Protein AF-A0A840QGZ0-F1 (afdb_monomer)

Sequence (124 aa):
MAIFLMEFIRNKTLTYKLSIFHHIDLLFPRYIKRSTLKRVDLFVEVADESQNKINELNVKKSELKATLQVNDFSEEIEKVKKVLHRFFPFEEVTNEMLHYLVERIDVKKDGTPIIKYRHSILFN

Structure (mmCIF, N/CA/C/O backbone):
data_AF-A0A840QGZ0-F1
#
_entry.id   AF-A0A840QGZ0-F1
#
loop_
_atom_site.group_PDB
_atom_site.id
_atom_site.type_symbol
_atom_site.label_atom_id
_atom_site.label_alt_id
_atom_site.label_comp_id
_atom_site.label_asym_id
_atom_site.label_entity_id
_atom_site.label_seq_id
_atom_site.pdbx_PDB_ins_code
_atom_site.Cartn_x
_atom_site.Cartn_y
_atom_site.Cartn_z
_atom_site.occupancy
_atom_site.B_iso_or_equiv
_atom_site.auth_seq_id
_atom_site.auth_comp_id
_atom_site.auth_asym_id
_atom_site.auth_atom_id
_atom_site.pdbx_PDB_model_num
ATOM 1 N N . MET A 1 1 ? 79.076 -5.734 -56.155 1.00 53.50 1 MET A N 1
ATOM 2 C CA . MET A 1 1 ? 78.177 -6.756 -56.747 1.00 53.50 1 MET A CA 1
ATOM 3 C C . MET A 1 1 ? 76.971 -7.078 -55.854 1.00 53.50 1 MET A C 1
ATOM 5 O O . MET A 1 1 ? 75.855 -7.029 -56.350 1.00 53.50 1 MET A O 1
ATOM 9 N N . ALA A 1 2 ? 77.147 -7.310 -54.543 1.00 49.75 2 ALA A N 1
ATOM 10 C CA . ALA A 1 2 ? 76.044 -7.615 -53.611 1.00 49.75 2 ALA A CA 1
ATOM 11 C C . ALA A 1 2 ? 74.978 -6.502 -53.454 1.00 49.75 2 ALA A C 1
ATOM 13 O O . ALA A 1 2 ? 73.792 -6.799 -53.351 1.00 49.75 2 ALA A O 1
ATOM 14 N N . ILE A 1 3 ? 75.379 -5.224 -53.500 1.00 57.59 3 ILE A N 1
ATOM 15 C CA . ILE A 1 3 ? 74.461 -4.072 -53.375 1.00 57.59 3 ILE A CA 1
ATOM 16 C C . ILE A 1 3 ? 73.454 -4.029 -54.538 1.00 57.59 3 ILE A C 1
ATOM 18 O O . ILE A 1 3 ? 72.266 -3.824 -54.319 1.00 57.59 3 ILE A O 1
ATOM 22 N N . PHE A 1 4 ? 73.907 -4.325 -55.759 1.00 53.00 4 PHE A N 1
ATOM 23 C CA . PHE A 1 4 ? 73.070 -4.314 -56.964 1.00 53.00 4 PHE A CA 1
ATOM 24 C C . PHE A 1 4 ? 72.020 -5.439 -56.954 1.00 53.00 4 PHE A C 1
ATOM 26 O O . PHE A 1 4 ? 70.875 -5.246 -57.354 1.00 53.00 4 PHE A O 1
ATOM 33 N N . LEU A 1 5 ? 72.393 -6.610 -56.427 1.00 46.56 5 LEU A N 1
ATOM 34 C CA . LEU A 1 5 ? 71.488 -7.746 -56.226 1.00 46.56 5 LEU A CA 1
ATOM 35 C C . LEU A 1 5 ? 70.413 -7.439 -55.175 1.00 46.56 5 LEU A C 1
ATOM 37 O O . LEU A 1 5 ? 69.239 -7.731 -55.398 1.00 46.56 5 LEU A O 1
ATOM 41 N N . MET A 1 6 ? 70.789 -6.793 -54.067 1.00 54.03 6 MET A N 1
ATOM 42 C CA . MET A 1 6 ? 69.838 -6.355 -53.040 1.00 54.03 6 MET A CA 1
ATOM 43 C C . MET A 1 6 ? 68.855 -5.310 -53.576 1.00 54.03 6 MET A C 1
ATOM 45 O O . MET A 1 6 ? 67.657 -5.387 -53.301 1.00 54.03 6 MET A O 1
ATOM 49 N N . GLU A 1 7 ? 69.329 -4.364 -54.386 1.00 60.91 7 GLU A N 1
ATOM 50 C CA . GLU A 1 7 ? 68.474 -3.341 -54.990 1.00 60.91 7 GLU A CA 1
ATOM 51 C C . GLU A 1 7 ? 67.509 -3.926 -56.031 1.00 60.91 7 GLU A C 1
ATOM 53 O O . GLU A 1 7 ? 66.332 -3.559 -56.058 1.00 60.91 7 GLU A O 1
ATOM 58 N N . PHE A 1 8 ? 67.962 -4.909 -56.816 1.00 56.66 8 PHE A N 1
ATOM 59 C CA . PHE A 1 8 ? 67.130 -5.640 -57.772 1.00 56.66 8 PHE A CA 1
ATOM 60 C C . PHE A 1 8 ? 66.029 -6.461 -57.084 1.00 56.66 8 PHE A C 1
ATOM 62 O O . PHE A 1 8 ? 64.868 -6.408 -57.497 1.00 56.66 8 PHE A O 1
ATOM 69 N N . ILE A 1 9 ? 66.353 -7.168 -55.995 1.00 59.72 9 ILE A N 1
ATOM 70 C CA . ILE A 1 9 ? 65.373 -7.928 -55.199 1.00 59.72 9 ILE A CA 1
ATOM 71 C C . ILE A 1 9 ? 64.379 -6.979 -54.516 1.00 59.72 9 ILE A C 1
ATOM 73 O O . ILE A 1 9 ? 63.172 -7.238 -54.513 1.00 59.72 9 ILE A O 1
ATOM 77 N N . ARG A 1 10 ? 64.847 -5.840 -53.990 1.00 62.00 10 ARG A N 1
ATOM 78 C CA . ARG A 1 10 ? 63.984 -4.813 -53.387 1.00 62.00 10 ARG A CA 1
ATOM 79 C C . ARG A 1 10 ? 63.020 -4.213 -54.415 1.00 62.00 10 ARG A C 1
ATOM 81 O O . ARG A 1 10 ? 61.837 -4.063 -54.130 1.00 62.00 10 ARG A O 1
ATOM 88 N N . ASN A 1 11 ? 63.491 -3.928 -55.627 1.00 64.62 11 ASN A N 1
ATOM 89 C CA . ASN A 1 11 ? 62.655 -3.384 -56.697 1.00 64.62 11 ASN A CA 1
ATOM 90 C C . ASN A 1 11 ? 61.639 -4.422 -57.219 1.00 64.62 11 ASN A C 1
ATOM 92 O O . ASN A 1 11 ? 60.458 -4.121 -57.396 1.00 64.62 11 ASN A O 1
ATOM 96 N N . LYS A 1 12 ? 62.051 -5.688 -57.364 1.00 63.28 12 LYS A N 1
ATOM 97 C CA . LYS A 1 12 ? 61.143 -6.807 -57.675 1.00 63.28 12 LYS A CA 1
ATOM 98 C C . LYS A 1 12 ? 60.069 -6.982 -56.596 1.00 63.28 12 LYS A C 1
ATOM 100 O O . LYS A 1 12 ? 58.894 -7.092 -56.912 1.00 63.28 12 LYS A O 1
ATOM 105 N N . THR A 1 13 ? 60.429 -6.959 -55.316 1.00 60.41 13 THR A N 1
ATOM 106 C CA . THR A 1 13 ? 59.446 -7.103 -54.225 1.00 60.41 13 THR A CA 1
ATOM 107 C C . THR A 1 13 ? 58.495 -5.908 -54.118 1.00 60.41 13 THR A C 1
ATOM 109 O O . THR A 1 13 ? 57.309 -6.111 -53.864 1.00 60.41 13 THR A O 1
ATOM 112 N N . LEU A 1 14 ? 58.961 -4.681 -54.374 1.00 63.22 14 LEU A N 1
ATOM 113 C CA . LEU A 1 14 ? 58.110 -3.489 -54.492 1.00 63.22 14 LEU A CA 1
ATOM 114 C C . LEU A 1 14 ? 57.136 -3.585 -55.669 1.00 63.22 14 LEU A C 1
ATOM 116 O O . LEU A 1 14 ? 55.953 -3.304 -55.499 1.00 63.22 14 LEU A O 1
ATOM 120 N N . THR A 1 15 ? 57.606 -4.026 -56.835 1.00 63.62 15 THR A N 1
ATOM 121 C CA . THR A 1 15 ? 56.757 -4.197 -58.025 1.00 63.62 15 THR A CA 1
ATOM 122 C C . THR A 1 15 ? 55.728 -5.310 -57.843 1.00 63.62 15 THR A C 1
ATOM 124 O O . THR A 1 15 ? 54.562 -5.101 -58.170 1.00 63.62 15 THR A O 1
ATOM 127 N N . TYR A 1 16 ? 56.093 -6.441 -57.229 1.00 56.56 16 TYR A N 1
ATOM 128 C CA . TYR A 1 16 ? 55.122 -7.476 -56.857 1.00 56.56 16 TYR A CA 1
ATOM 129 C C . TYR A 1 16 ? 54.113 -6.972 -55.820 1.00 56.56 16 TYR A C 1
ATOM 131 O O . TYR A 1 16 ? 52.920 -7.206 -55.984 1.00 56.56 16 TYR A O 1
ATOM 139 N N . LYS A 1 17 ? 54.547 -6.226 -54.793 1.00 59.47 17 LYS A N 1
ATOM 140 C CA . LYS A 1 17 ? 53.630 -5.622 -53.811 1.00 59.47 17 LYS A CA 1
ATOM 141 C C . LYS A 1 17 ? 52.657 -4.640 -54.460 1.00 59.47 17 LYS A C 1
ATOM 143 O O . LYS A 1 17 ? 51.470 -4.719 -54.164 1.00 59.47 17 LYS A O 1
ATOM 148 N N . LEU A 1 18 ? 53.127 -3.763 -55.350 1.00 61.25 18 LEU A N 1
ATOM 149 C CA . LEU A 1 18 ? 52.267 -2.833 -56.091 1.00 61.25 18 LEU A CA 1
ATOM 150 C C . LEU A 1 18 ? 51.293 -3.573 -57.012 1.00 61.25 18 LEU A C 1
ATOM 152 O O . LEU A 1 18 ? 50.121 -3.220 -57.061 1.00 61.25 18 LEU A O 1
ATOM 156 N N . SER A 1 19 ? 51.760 -4.608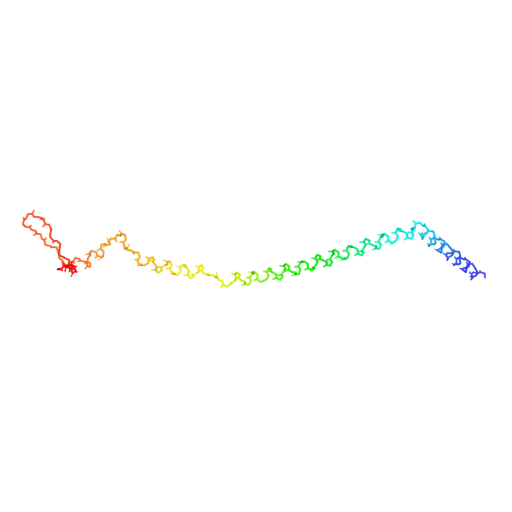 -57.712 1.00 58.47 19 SER A N 1
ATOM 157 C CA . SER A 1 19 ? 50.927 -5.421 -58.602 1.00 58.47 19 SER A CA 1
ATOM 158 C C . SER A 1 19 ? 49.832 -6.162 -57.834 1.00 58.47 19 SER A C 1
ATOM 160 O O . SER A 1 19 ? 48.679 -6.138 -58.257 1.00 58.47 19 SER A O 1
ATOM 162 N N . ILE A 1 20 ? 50.157 -6.739 -56.674 1.00 60.34 20 ILE A N 1
ATOM 163 C CA . ILE A 1 20 ? 49.184 -7.388 -55.789 1.00 60.34 20 ILE A CA 1
ATOM 164 C C . ILE A 1 20 ? 48.187 -6.362 -55.247 1.00 60.34 20 ILE A C 1
ATOM 166 O O . ILE A 1 20 ? 46.991 -6.621 -55.287 1.00 60.34 20 ILE A O 1
ATOM 170 N N . PHE A 1 21 ? 48.640 -5.185 -54.799 1.00 58.03 21 PHE A N 1
ATOM 171 C CA . PHE A 1 21 ? 47.744 -4.119 -54.336 1.00 58.03 21 PHE A CA 1
ATOM 172 C C . PHE A 1 21 ? 46.775 -3.678 -55.438 1.00 58.03 21 PHE A C 1
ATOM 174 O O . PHE A 1 21 ? 45.573 -3.584 -55.206 1.00 58.03 21 PHE A O 1
ATOM 181 N N . HIS A 1 22 ? 47.284 -3.492 -56.658 1.00 58.59 22 HIS A N 1
ATOM 182 C CA . HIS A 1 22 ? 46.468 -3.111 -57.804 1.00 58.59 22 HIS A CA 1
ATOM 183 C C . HIS A 1 22 ? 45.485 -4.221 -58.202 1.00 58.59 22 HIS A C 1
ATOM 185 O O . HIS A 1 22 ? 44.336 -3.935 -58.523 1.00 58.59 22 HIS A O 1
ATOM 191 N N . HIS A 1 23 ? 45.887 -5.493 -58.121 1.00 54.56 23 HIS A N 1
ATOM 192 C CA . HIS A 1 23 ? 44.980 -6.620 -58.342 1.00 54.56 23 HIS A CA 1
ATOM 193 C C . HIS A 1 23 ? 43.928 -6.769 -57.245 1.00 54.56 23 HIS A C 1
ATOM 195 O O . HIS A 1 23 ? 42.780 -7.051 -57.567 1.00 54.56 23 HIS A O 1
ATOM 201 N N . ILE A 1 24 ? 44.266 -6.535 -55.978 1.00 58.22 24 ILE A N 1
ATOM 202 C CA . ILE A 1 24 ? 43.296 -6.538 -54.877 1.00 58.22 24 ILE A CA 1
ATOM 203 C C . ILE A 1 24 ? 42.275 -5.406 -55.070 1.00 58.22 24 ILE A C 1
ATOM 205 O O . ILE A 1 24 ? 41.076 -5.649 -54.959 1.00 58.22 24 ILE A O 1
ATOM 209 N N . ASP A 1 25 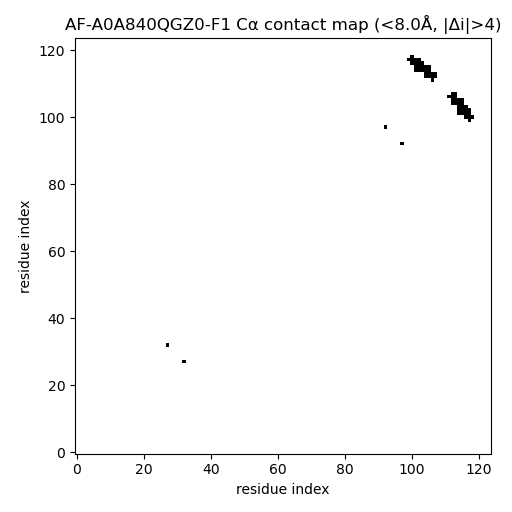? 42.708 -4.202 -55.450 1.00 57.50 25 ASP A N 1
ATOM 210 C CA . ASP A 1 25 ? 41.801 -3.087 -55.765 1.00 57.50 25 A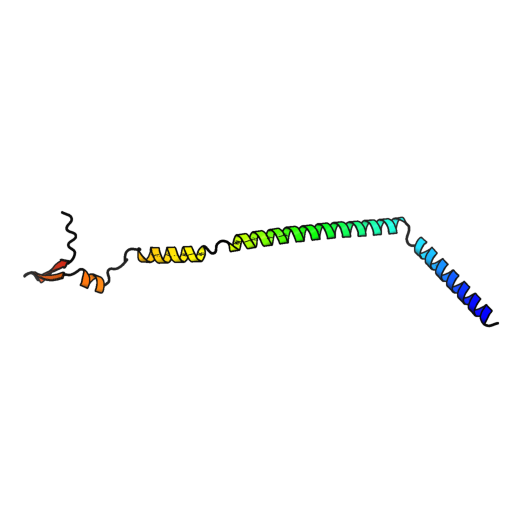SP A CA 1
ATOM 211 C C . ASP A 1 25 ? 40.910 -3.364 -56.994 1.00 57.50 25 ASP A C 1
ATOM 213 O O . ASP A 1 25 ? 39.779 -2.882 -57.063 1.00 57.50 25 ASP A O 1
ATOM 217 N N . LEU A 1 26 ? 41.384 -4.169 -57.953 1.00 59.66 26 LEU A N 1
ATOM 218 C CA . LEU A 1 26 ? 40.590 -4.642 -59.095 1.00 59.66 26 LEU A CA 1
ATOM 219 C C . LEU A 1 26 ? 39.623 -5.781 -58.721 1.00 59.66 26 LEU A C 1
ATOM 221 O O . LEU A 1 26 ? 38.554 -5.889 -59.320 1.00 59.66 26 LEU A O 1
ATOM 225 N N . LEU A 1 27 ? 39.972 -6.607 -57.728 1.00 58.94 27 LEU A N 1
ATOM 226 C CA . LEU A 1 27 ? 39.124 -7.674 -57.180 1.00 58.94 27 LEU A CA 1
ATOM 227 C C . LEU A 1 27 ? 37.999 -7.128 -56.286 1.00 58.94 27 LEU A C 1
ATOM 229 O O . LEU A 1 27 ? 36.963 -7.779 -56.149 1.00 58.94 27 LEU A O 1
ATOM 233 N N . PHE A 1 28 ? 38.157 -5.919 -55.734 1.00 57.69 28 PHE A N 1
ATOM 234 C CA . PHE A 1 28 ? 37.123 -5.208 -54.976 1.00 57.69 28 PHE A CA 1
ATOM 235 C C . PHE A 1 28 ? 36.653 -3.941 -55.701 1.00 57.69 28 PHE A C 1
ATOM 237 O O . PHE A 1 28 ? 37.060 -2.825 -55.367 1.00 57.69 28 PHE A O 1
ATOM 244 N N . PRO A 1 29 ? 35.738 -4.081 -56.670 1.00 60.34 29 PRO A N 1
ATOM 245 C CA . PRO A 1 29 ? 35.177 -2.957 -57.391 1.00 60.34 29 PRO A CA 1
ATOM 246 C C . PRO A 1 29 ? 34.671 -1.837 -56.472 1.00 60.34 29 PRO A C 1
ATOM 248 O O . PRO A 1 29 ? 34.064 -2.090 -55.427 1.00 60.34 29 PRO A O 1
ATOM 251 N N . ARG A 1 30 ? 34.828 -0.575 -56.900 1.00 57.44 30 ARG A N 1
ATOM 252 C CA . ARG A 1 30 ? 34.392 0.625 -56.149 1.00 57.44 30 ARG A CA 1
ATOM 253 C C . ARG A 1 30 ? 32.946 0.547 -55.635 1.00 57.44 30 ARG A C 1
ATOM 255 O O . ARG A 1 30 ? 32.642 1.128 -54.595 1.00 57.44 30 ARG A O 1
ATOM 262 N N . TYR A 1 31 ? 32.064 -0.172 -56.333 1.00 53.84 31 TYR A N 1
ATOM 263 C CA . TYR A 1 31 ? 30.681 -0.401 -55.909 1.00 53.84 31 TYR A CA 1
ATOM 264 C C . TYR A 1 31 ? 30.569 -1.302 -54.669 1.00 53.84 31 TYR A C 1
ATOM 266 O O . TYR A 1 31 ? 29.776 -0.994 -53.780 1.00 53.84 31 TYR A O 1
ATOM 274 N N . ILE A 1 32 ? 31.406 -2.341 -54.546 1.00 57.16 32 ILE A N 1
ATOM 275 C CA . ILE A 1 32 ? 31.449 -3.215 -53.366 1.00 57.16 32 ILE A CA 1
ATOM 276 C C . ILE A 1 32 ? 31.888 -2.397 -52.152 1.00 57.16 32 ILE A C 1
ATOM 278 O O . ILE A 1 32 ? 31.180 -2.386 -51.148 1.00 57.16 32 ILE A O 1
ATOM 282 N N . LYS A 1 33 ? 32.956 -1.600 -52.283 1.00 61.25 33 LYS A N 1
ATOM 283 C CA . LYS A 1 33 ? 33.473 -0.741 -51.203 1.00 61.25 33 LYS A CA 1
ATOM 284 C C . LYS A 1 33 ? 32.469 0.325 -50.737 1.00 61.25 33 LYS A C 1
ATOM 286 O O . LYS A 1 33 ? 32.340 0.580 -49.542 1.00 61.25 33 LYS A O 1
ATOM 291 N N . ARG A 1 34 ? 31.713 0.930 -51.664 1.00 60.47 34 ARG A N 1
ATOM 292 C CA . ARG A 1 34 ? 30.629 1.875 -51.326 1.00 60.47 34 ARG A CA 1
ATOM 293 C C . ARG A 1 34 ? 29.460 1.185 -50.629 1.00 60.47 34 ARG A C 1
ATOM 295 O O . ARG A 1 34 ? 28.909 1.742 -49.689 1.00 60.47 34 ARG A O 1
ATOM 302 N N . SER A 1 35 ? 29.082 -0.011 -51.082 1.00 59.50 35 SER A N 1
ATOM 303 C CA . SER A 1 35 ? 27.999 -0.783 -50.464 1.00 59.50 35 SER A CA 1
ATOM 304 C C . SER A 1 35 ? 28.357 -1.269 -49.055 1.00 59.50 35 SER A C 1
ATOM 306 O O . SER A 1 35 ? 27.500 -1.289 -48.178 1.00 59.50 35 SER A O 1
ATOM 308 N N . THR A 1 36 ? 29.624 -1.617 -48.806 1.00 67.19 36 THR A N 1
ATOM 309 C CA . THR A 1 36 ? 30.111 -1.968 -47.467 1.00 67.19 36 THR A CA 1
ATOM 310 C C . THR A 1 36 ? 30.166 -0.753 -46.553 1.00 67.19 36 THR A C 1
ATOM 312 O O . THR A 1 36 ? 29.710 -0.874 -45.426 1.00 67.19 36 THR A O 1
ATOM 315 N N . LEU A 1 37 ? 30.626 0.412 -47.036 1.00 72.88 37 LEU A N 1
ATOM 316 C CA . LEU A 1 37 ? 30.604 1.651 -46.245 1.00 72.88 37 LEU A CA 1
ATOM 317 C C . LEU A 1 37 ? 29.177 2.022 -45.828 1.00 72.88 37 LEU A C 1
ATOM 319 O O . LEU A 1 37 ? 28.909 2.147 -44.645 1.00 72.88 37 LEU A O 1
ATOM 323 N N . LYS A 1 38 ? 28.239 2.059 -46.7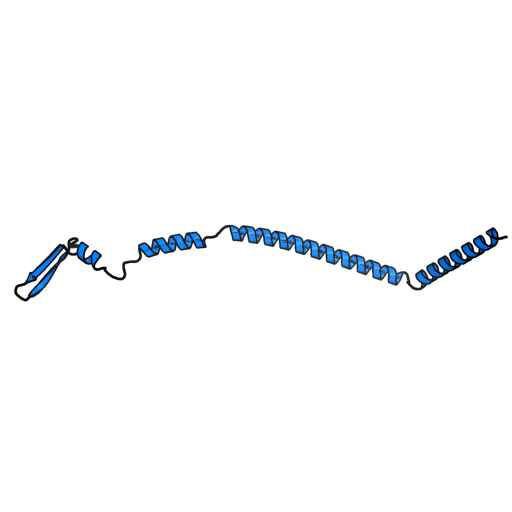85 1.00 76.62 38 LYS A N 1
ATOM 324 C CA . LYS A 1 38 ? 26.828 2.366 -46.503 1.00 76.62 38 LYS A CA 1
ATOM 325 C C . LYS A 1 38 ? 26.195 1.419 -45.484 1.00 76.62 38 LYS A C 1
ATOM 327 O O . LYS A 1 38 ? 25.345 1.837 -44.711 1.00 76.62 38 LYS A O 1
ATOM 332 N N . ARG A 1 39 ? 26.578 0.137 -45.496 1.00 75.31 39 ARG A N 1
ATOM 333 C CA . ARG A 1 39 ? 26.108 -0.830 -44.492 1.00 75.31 39 ARG A CA 1
ATOM 334 C C . ARG A 1 39 ? 26.685 -0.537 -43.114 1.00 75.31 39 ARG A C 1
ATOM 336 O O . ARG A 1 39 ? 25.951 -0.629 -42.144 1.00 75.31 39 ARG A O 1
ATOM 343 N N . VAL A 1 40 ? 27.969 -0.195 -43.030 1.00 84.81 40 VAL A N 1
ATOM 344 C CA . VAL A 1 40 ? 28.610 0.181 -41.762 1.00 84.81 40 VAL A CA 1
ATOM 345 C C . VAL A 1 40 ? 27.973 1.447 -41.194 1.00 84.81 40 VAL A C 1
ATOM 347 O O . VAL A 1 40 ? 27.609 1.442 -40.025 1.00 84.81 40 VAL A O 1
ATOM 350 N N . ASP A 1 41 ? 27.751 2.468 -42.023 1.00 86.25 41 ASP A N 1
ATOM 351 C CA . ASP A 1 41 ? 27.100 3.716 -41.607 1.00 86.25 41 ASP A CA 1
ATOM 352 C C . ASP A 1 41 ? 25.684 3.450 -41.062 1.00 86.25 41 ASP A C 1
ATOM 354 O O . ASP A 1 41 ? 25.331 3.939 -39.992 1.00 86.25 41 ASP A O 1
ATOM 358 N N . LEU A 1 42 ? 24.912 2.584 -41.733 1.00 88.31 42 LEU A N 1
ATOM 359 C CA . LEU A 1 42 ? 23.584 2.165 -41.273 1.00 88.31 42 LEU A CA 1
ATOM 360 C C . LEU A 1 42 ? 23.631 1.424 -39.926 1.00 88.31 42 LEU A C 1
ATOM 362 O O . LEU A 1 42 ? 22.773 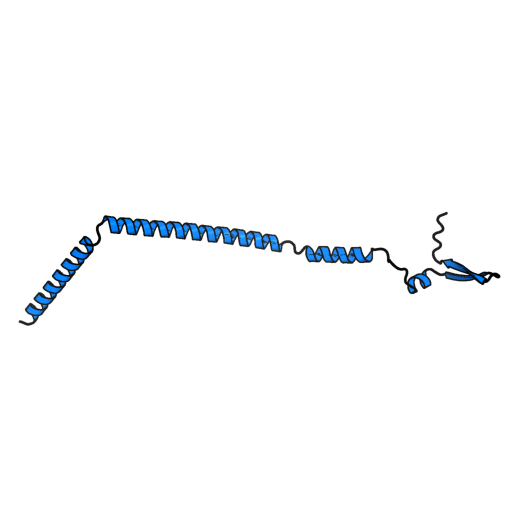1.634 -39.076 1.00 88.31 42 LEU A O 1
ATOM 366 N N . PHE A 1 43 ? 24.614 0.544 -39.711 1.00 89.12 43 PHE A N 1
ATOM 367 C CA . PHE A 1 43 ? 24.750 -0.154 -38.428 1.00 89.12 43 PHE A CA 1
ATOM 368 C C . PHE A 1 43 ? 25.123 0.792 -37.287 1.00 89.12 43 PHE A C 1
ATOM 370 O O . PHE A 1 43 ? 24.653 0.588 -36.171 1.00 89.12 43 PHE A O 1
ATOM 377 N N . VAL A 1 44 ? 25.944 1.809 -37.560 1.00 91.69 44 VAL A N 1
ATOM 378 C CA . VAL A 1 44 ? 26.287 2.845 -36.578 1.00 91.69 44 VAL A CA 1
ATOM 379 C C . VAL A 1 44 ? 25.046 3.655 -36.212 1.00 91.69 44 VAL A C 1
ATOM 381 O O . VAL A 1 44 ? 24.754 3.799 -35.032 1.00 91.69 44 VAL A O 1
ATOM 384 N N . GLU A 1 45 ? 24.260 4.083 -37.200 1.00 93.00 45 GLU A N 1
ATOM 385 C CA . GLU A 1 45 ? 23.016 4.826 -36.970 1.00 93.00 45 GLU A CA 1
ATOM 386 C C . GLU A 1 45 ? 22.013 4.026 -36.120 1.00 93.00 45 GLU A C 1
ATOM 388 O O . GLU A 1 45 ? 21.488 4.531 -35.128 1.00 93.00 45 GLU A O 1
ATOM 393 N N . VAL A 1 46 ? 21.813 2.743 -36.440 1.00 93.94 46 VAL A N 1
ATOM 394 C CA . VAL A 1 46 ? 20.934 1.850 -35.665 1.00 93.94 46 VAL A CA 1
ATOM 395 C C . VAL A 1 46 ? 21.466 1.616 -34.246 1.00 93.94 46 VAL A C 1
ATOM 397 O O . VAL A 1 46 ? 20.681 1.513 -33.298 1.00 93.94 46 VAL A O 1
ATOM 400 N N . ALA A 1 47 ? 22.787 1.515 -34.073 1.00 93.00 47 ALA A N 1
ATOM 401 C CA . ALA A 1 47 ? 23.403 1.362 -32.758 1.00 93.00 47 ALA A CA 1
ATOM 402 C C . ALA A 1 47 ? 23.220 2.623 -31.901 1.00 93.00 47 ALA A C 1
ATOM 404 O O . ALA A 1 47 ? 22.854 2.508 -30.729 1.00 93.00 47 ALA A O 1
ATOM 405 N N . ASP A 1 48 ? 23.391 3.806 -32.490 1.00 95.88 48 ASP A N 1
ATOM 406 C CA . ASP A 1 48 ? 23.189 5.091 -31.819 1.00 95.88 48 ASP A CA 1
ATOM 407 C C . ASP A 1 48 ? 21.719 5.291 -31.429 1.00 95.88 48 ASP A C 1
ATOM 409 O O . ASP A 1 48 ? 21.415 5.649 -30.288 1.00 95.88 48 ASP A O 1
ATOM 413 N N . GLU A 1 49 ? 20.781 4.983 -32.331 1.00 96.31 49 GLU A N 1
ATOM 414 C CA . GLU A 1 49 ? 19.345 5.027 -32.039 1.00 96.31 49 GLU A CA 1
ATOM 415 C C . GLU A 1 49 ? 18.973 4.064 -30.901 1.00 96.31 49 GLU A C 1
ATOM 417 O O . GLU A 1 49 ? 18.261 4.433 -29.960 1.00 96.31 49 GLU A O 1
ATOM 422 N N . SER A 1 50 ? 19.516 2.844 -30.932 1.00 95.19 50 SER A N 1
ATOM 423 C CA . SER A 1 50 ? 19.303 1.844 -29.882 1.00 95.19 50 SER A CA 1
ATOM 424 C C . SER A 1 50 ? 19.850 2.319 -28.535 1.00 95.19 50 SER A C 1
ATOM 426 O O . SER A 1 50 ? 19.181 2.179 -27.508 1.00 95.19 50 SER A O 1
ATOM 428 N N . GLN A 1 51 ? 21.040 2.922 -28.524 1.00 96.31 51 GLN A N 1
ATOM 429 C CA . GLN A 1 51 ? 21.656 3.451 -27.311 1.00 96.31 51 GLN A CA 1
ATOM 430 C C . GLN A 1 51 ? 20.847 4.615 -26.728 1.00 96.31 51 GLN A C 1
ATOM 432 O O . GLN A 1 51 ? 20.632 4.673 -25.514 1.00 96.31 51 GLN A O 1
ATOM 437 N N . ASN A 1 52 ? 20.330 5.497 -27.583 1.00 96.75 52 ASN A N 1
ATOM 438 C CA . ASN A 1 52 ? 19.424 6.567 -27.173 1.00 96.75 52 ASN A CA 1
ATOM 439 C C . ASN A 1 52 ? 18.145 5.997 -26.550 1.00 96.75 52 ASN A C 1
ATOM 441 O O . ASN A 1 52 ? 17.738 6.433 -25.471 1.00 96.75 52 ASN A O 1
ATOM 445 N N . LYS A 1 53 ? 17.565 4.950 -27.150 1.00 96.88 53 LYS A N 1
ATOM 446 C CA . LYS A 1 53 ? 16.379 4.275 -26.607 1.00 96.88 53 LYS A CA 1
ATOM 447 C C . LYS A 1 53 ? 16.633 3.642 -25.242 1.00 96.88 53 LYS A C 1
ATOM 449 O O . LYS A 1 53 ? 15.796 3.751 -24.347 1.00 96.88 53 LYS A O 1
ATOM 454 N N . ILE A 1 54 ? 17.789 3.006 -25.061 1.00 97.00 54 ILE A N 1
ATOM 455 C CA . ILE A 1 54 ? 18.206 2.438 -23.773 1.00 97.00 54 ILE A CA 1
ATOM 456 C C . ILE A 1 54 ? 18.308 3.540 -22.714 1.00 97.00 54 ILE A C 1
ATOM 458 O O . ILE A 1 54 ? 17.815 3.368 -21.598 1.00 97.00 54 ILE A O 1
ATOM 462 N N . ASN A 1 55 ? 18.899 4.683 -23.062 1.00 97.25 55 ASN A N 1
ATOM 463 C CA . ASN A 1 55 ? 19.035 5.814 -22.147 1.00 97.25 55 ASN A CA 1
ATOM 464 C C . ASN A 1 55 ? 17.663 6.381 -21.747 1.00 97.25 55 ASN A C 1
ATOM 466 O O . ASN A 1 55 ? 17.400 6.537 -20.556 1.00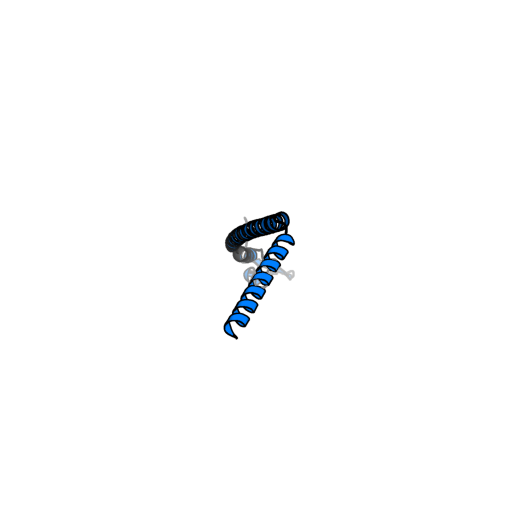 97.25 55 ASN A O 1
ATOM 470 N N . GLU A 1 56 ? 16.754 6.589 -22.706 1.00 97.31 56 GLU A N 1
ATOM 471 C CA . GLU A 1 56 ? 15.369 7.010 -22.439 1.00 97.31 56 GLU A CA 1
ATOM 472 C C . GLU A 1 56 ? 14.638 6.042 -21.497 1.00 97.31 56 GLU A C 1
ATOM 474 O O . GLU A 1 56 ? 13.965 6.461 -20.551 1.00 97.31 56 GLU A O 1
ATOM 479 N N . LEU A 1 57 ? 14.759 4.735 -21.745 1.00 96.31 57 LEU A N 1
ATOM 480 C CA . LEU A 1 57 ? 14.121 3.706 -20.925 1.00 96.31 57 LEU A CA 1
ATOM 481 C C . LEU A 1 57 ? 14.707 3.656 -19.512 1.00 96.31 57 LEU A C 1
ATOM 483 O O . LEU A 1 57 ? 13.962 3.457 -18.554 1.00 96.31 57 LEU A O 1
ATOM 487 N N . ASN A 1 58 ? 16.014 3.872 -19.361 1.00 96.69 58 ASN A N 1
ATOM 488 C CA . ASN A 1 58 ? 16.660 3.936 -18.053 1.00 96.69 58 ASN A CA 1
ATOM 489 C C . ASN A 1 58 ? 16.205 5.157 -17.245 1.00 96.69 58 ASN A C 1
ATOM 491 O O . ASN A 1 58 ? 15.941 5.013 -16.049 1.00 96.69 58 ASN A O 1
ATOM 495 N N . VAL A 1 59 ? 16.042 6.318 -17.888 1.00 96.44 59 VAL A N 1
ATOM 496 C CA . VAL A 1 59 ? 15.484 7.518 -17.243 1.00 96.44 59 VAL A CA 1
ATOM 497 C C . VAL A 1 59 ? 14.062 7.237 -16.760 1.00 96.44 59 VAL A C 1
ATOM 499 O O . VAL A 1 59 ? 13.814 7.318 -15.557 1.00 96.44 59 VAL A O 1
ATOM 502 N N . LYS A 1 60 ? 13.170 6.758 -17.638 1.00 95.38 60 LYS A N 1
ATOM 503 C CA . LYS A 1 60 ? 11.790 6.396 -17.259 1.00 95.38 60 LYS A CA 1
ATOM 504 C C . LYS A 1 60 ? 11.747 5.367 -16.135 1.00 95.38 60 LYS A C 1
ATOM 506 O O . LYS A 1 60 ? 10.960 5.491 -15.203 1.00 95.38 60 LYS A O 1
ATOM 511 N N . LYS A 1 61 ? 12.610 4.349 -16.184 1.00 93.44 61 LYS A N 1
ATOM 512 C CA . LYS A 1 61 ? 12.719 3.341 -15.123 1.00 93.44 61 LYS A CA 1
ATOM 513 C C . LYS A 1 61 ? 13.105 3.975 -13.788 1.00 93.44 61 LYS A C 1
ATOM 515 O O . LYS A 1 61 ? 12.560 3.577 -12.761 1.00 93.44 61 LYS A O 1
ATOM 520 N N . SER A 1 62 ? 14.041 4.923 -13.786 1.00 90.62 62 SER A N 1
ATOM 521 C CA . SER A 1 62 ? 14.456 5.617 -12.564 1.00 90.62 62 SER A CA 1
ATOM 522 C C . SER A 1 62 ? 13.349 6.509 -11.998 1.00 90.62 62 SER A C 1
ATOM 524 O O . SER A 1 62 ? 13.109 6.460 -10.795 1.00 90.62 62 SER A O 1
ATOM 526 N N . GLU A 1 63 ? 12.612 7.218 -12.855 1.00 89.44 63 GLU A N 1
ATOM 527 C CA . GLU A 1 63 ? 11.455 8.036 -12.476 1.00 89.44 63 GLU A CA 1
ATOM 528 C C . GLU A 1 63 ? 10.340 7.176 -11.872 1.00 89.44 63 GLU A C 1
ATOM 530 O O . GLU A 1 63 ? 9.911 7.427 -10.750 1.00 89.44 63 GLU A O 1
ATOM 535 N N . LEU A 1 64 ? 9.941 6.094 -12.555 1.00 87.12 64 LEU A N 1
ATOM 536 C CA . LEU A 1 64 ? 8.942 5.148 -12.047 1.00 87.12 64 LEU A CA 1
ATOM 537 C C . LEU A 1 64 ? 9.372 4.516 -10.722 1.00 87.12 64 LEU A C 1
ATOM 539 O O . LEU A 1 64 ? 8.556 4.366 -9.815 1.00 87.12 64 LEU A O 1
ATOM 543 N N . LYS A 1 65 ? 10.652 4.149 -10.586 1.00 84.94 65 LYS A N 1
ATOM 544 C CA . LYS A 1 65 ? 11.183 3.601 -9.334 1.00 84.94 65 LYS A CA 1
ATOM 545 C C . LYS A 1 65 ? 11.118 4.632 -8.207 1.00 84.94 65 LYS A C 1
ATOM 547 O O . LYS A 1 65 ? 10.759 4.266 -7.092 1.00 84.94 65 LYS A O 1
ATOM 552 N N . ALA A 1 66 ? 11.436 5.893 -8.492 1.00 82.06 66 ALA A N 1
ATOM 553 C CA . ALA A 1 66 ? 11.311 6.975 -7.527 1.00 82.06 66 ALA A CA 1
ATOM 554 C C . ALA A 1 66 ? 9.844 7.186 -7.121 1.00 82.06 66 ALA A C 1
ATOM 556 O O . ALA A 1 66 ? 9.569 7.294 -5.934 1.00 82.06 66 ALA A O 1
ATOM 557 N N . THR A 1 67 ? 8.893 7.144 -8.062 1.00 78.31 67 THR A N 1
ATOM 558 C CA . THR A 1 67 ? 7.452 7.233 -7.760 1.00 78.31 67 THR A CA 1
ATOM 559 C C . THR A 1 67 ? 6.954 6.054 -6.921 1.00 78.31 67 THR A C 1
ATOM 561 O O . THR A 1 67 ? 6.166 6.248 -6.001 1.00 78.31 67 THR A O 1
ATOM 564 N N . LEU A 1 68 ? 7.426 4.835 -7.191 1.00 72.75 68 LEU A N 1
ATOM 565 C CA . LEU A 1 68 ? 7.059 3.644 -6.417 1.00 72.75 68 LEU A CA 1
ATOM 566 C C . LEU A 1 68 ? 7.619 3.664 -4.988 1.00 72.75 68 LEU A C 1
ATOM 568 O O . LEU A 1 68 ? 7.003 3.091 -4.096 1.00 72.75 68 LEU A O 1
ATOM 572 N N . GLN A 1 69 ? 8.747 4.339 -4.748 1.00 64.75 69 GLN A N 1
ATOM 573 C CA . GLN A 1 69 ? 9.286 4.525 -3.396 1.00 64.75 69 GLN A CA 1
ATOM 574 C C . GLN A 1 69 ? 8.468 5.496 -2.538 1.00 64.75 69 GLN A C 1
ATOM 576 O O . GLN A 1 69 ? 8.673 5.533 -1.329 1.00 64.75 69 GLN A O 1
ATOM 581 N N . VAL A 1 70 ? 7.555 6.280 -3.123 1.00 61.72 70 VAL A N 1
ATOM 582 C CA . VAL A 1 70 ? 6.861 7.345 -2.385 1.00 61.72 70 VAL A CA 1
ATOM 583 C C . VAL A 1 70 ? 5.865 6.803 -1.365 1.00 61.72 70 VAL A C 1
ATOM 585 O O . VAL A 1 70 ? 5.531 7.537 -0.451 1.00 61.72 70 VAL A O 1
ATOM 588 N N . ASN A 1 71 ? 5.405 5.553 -1.450 1.00 60.19 71 ASN A N 1
ATOM 589 C CA . ASN A 1 71 ? 4.193 5.179 -0.729 1.00 60.19 71 ASN A CA 1
ATOM 590 C C . ASN A 1 71 ? 4.178 3.718 -0.279 1.00 60.19 71 ASN A C 1
ATOM 592 O O . ASN A 1 71 ? 3.443 2.889 -0.815 1.00 60.19 71 ASN A O 1
ATOM 596 N N . ASP A 1 72 ? 4.918 3.439 0.793 1.00 64.19 72 ASP A N 1
ATOM 597 C CA . ASP A 1 72 ? 4.766 2.227 1.605 1.00 64.19 72 ASP A CA 1
ATOM 598 C C . ASP A 1 72 ? 3.508 2.322 2.503 1.00 64.19 72 ASP A C 1
ATOM 600 O O . ASP A 1 72 ? 3.511 1.984 3.687 1.00 64.19 72 ASP A O 1
ATOM 604 N N . PHE A 1 73 ? 2.387 2.764 1.910 1.00 68.62 73 PHE A N 1
ATOM 605 C CA . PHE A 1 73 ? 1.070 2.898 2.554 1.00 68.62 73 PHE A CA 1
ATOM 606 C C . PHE A 1 73 ? 0.590 1.586 3.176 1.00 68.62 73 PHE A C 1
ATOM 608 O O . PHE A 1 73 ? -0.325 1.588 3.994 1.00 68.62 73 PHE A O 1
ATOM 615 N N . SER A 1 74 ? 1.203 0.460 2.806 1.00 72.38 74 SER A N 1
ATOM 616 C CA . SER A 1 74 ? 0.991 -0.834 3.445 1.00 72.38 74 SER A CA 1
ATOM 617 C C . SER A 1 74 ? 1.188 -0.754 4.960 1.00 72.38 74 SER A C 1
ATOM 619 O O . SER A 1 74 ? 0.405 -1.333 5.711 1.00 72.38 74 SER A O 1
ATOM 621 N N . GLU A 1 75 ? 2.197 -0.017 5.431 1.00 76.25 75 GLU A N 1
ATOM 622 C CA . GLU A 1 75 ? 2.481 0.085 6.860 1.00 76.25 75 GLU A CA 1
ATOM 623 C C . GLU A 1 75 ? 1.461 0.972 7.592 1.00 76.25 75 GLU A C 1
ATOM 625 O O . GLU A 1 75 ? 1.026 0.645 8.700 1.00 76.25 75 GLU A O 1
ATOM 630 N N . GLU A 1 76 ? 1.031 2.078 6.976 1.00 81.12 76 GLU A N 1
ATOM 631 C CA . GLU A 1 76 ? -0.024 2.936 7.526 1.00 81.12 76 GLU A CA 1
ATOM 632 C C . GLU A 1 76 ? -1.398 2.260 7.506 1.00 81.12 76 GLU A C 1
ATOM 634 O O . GLU A 1 76 ? -2.129 2.330 8.496 1.00 81.12 76 GLU A O 1
ATOM 639 N N . ILE A 1 77 ? -1.734 1.543 6.432 1.00 84.19 77 ILE A N 1
ATOM 640 C CA . ILE A 1 77 ? -2.969 0.758 6.323 1.00 84.19 77 ILE A CA 1
ATOM 641 C C . ILE A 1 77 ? -3.002 -0.328 7.403 1.00 84.19 77 ILE A C 1
ATOM 643 O O . ILE A 1 77 ? -4.031 -0.514 8.056 1.00 84.19 77 ILE A O 1
ATOM 647 N N . GLU A 1 78 ? -1.880 -1.001 7.662 1.00 83.94 78 GLU A N 1
ATOM 648 C CA . GLU A 1 78 ? -1.798 -2.023 8.707 1.00 83.94 78 GLU A CA 1
ATOM 649 C C . GLU A 1 78 ? -1.953 -1.422 10.116 1.00 83.94 78 GLU A C 1
ATOM 651 O O . GLU A 1 78 ? -2.623 -2.001 10.979 1.00 83.94 78 GLU A O 1
ATOM 656 N N . LYS A 1 79 ? -1.412 -0.218 10.357 1.00 85.62 79 LYS A N 1
ATOM 657 C CA . LYS A 1 79 ? -1.635 0.531 11.608 1.00 85.62 79 LYS A CA 1
ATOM 658 C C . LYS A 1 79 ? -3.118 0.876 11.789 1.00 85.62 79 LYS A C 1
ATOM 660 O O . LYS A 1 79 ? -3.666 0.627 12.864 1.00 85.62 79 LYS A O 1
ATOM 665 N N . VAL A 1 80 ? -3.787 1.373 10.747 1.00 85.19 80 VAL A N 1
ATOM 666 C CA . VAL A 1 80 ? -5.227 1.698 10.782 1.00 85.19 80 VAL A CA 1
ATOM 667 C C . VAL A 1 80 ? -6.076 0.447 11.021 1.00 85.19 80 VAL A C 1
ATOM 669 O O . VAL A 1 80 ? -6.964 0.459 11.874 1.00 85.19 80 VAL A O 1
ATOM 672 N N . LYS A 1 81 ? -5.768 -0.664 10.345 1.00 84.94 81 LYS A N 1
ATOM 673 C CA . LYS A 1 81 ? -6.460 -1.948 10.519 1.00 84.94 81 LYS A CA 1
ATOM 674 C C . LYS A 1 81 ? -6.373 -2.460 11.959 1.00 84.94 81 LYS A C 1
ATOM 676 O O . LYS A 1 81 ? -7.384 -2.877 12.521 1.00 84.94 81 LYS A O 1
ATOM 681 N N . LYS A 1 82 ? -5.197 -2.370 12.590 1.00 84.38 82 LYS A N 1
ATOM 682 C CA . LYS A 1 82 ? -5.011 -2.744 14.004 1.00 84.38 82 LYS A CA 1
ATOM 683 C C . LYS A 1 82 ? -5.815 -1.868 14.955 1.00 84.38 82 LYS A C 1
ATOM 685 O O . LYS A 1 82 ? -6.338 -2.377 15.942 1.00 84.38 82 LYS A O 1
ATOM 690 N N . VAL A 1 83 ? -5.906 -0.567 14.683 1.00 82.94 83 VAL A N 1
ATOM 691 C CA . VAL A 1 83 ? -6.716 0.355 15.490 1.00 82.94 83 VAL A CA 1
ATOM 692 C C . VAL A 1 83 ? -8.196 0.007 15.359 1.00 82.94 83 VAL A C 1
ATOM 694 O O . VAL A 1 83 ? -8.861 -0.158 16.376 1.00 82.94 83 VAL A O 1
ATOM 697 N N . LEU A 1 84 ? -8.695 -0.195 14.138 1.00 81.81 84 LEU A N 1
ATOM 698 C CA . LEU A 1 84 ? -10.086 -0.586 13.896 1.00 81.81 84 LEU A CA 1
ATOM 699 C C . LEU A 1 84 ? -10.442 -1.916 14.569 1.00 81.81 84 LEU A C 1
ATOM 701 O O . LEU A 1 84 ? -11.506 -2.021 15.167 1.00 81.81 84 LEU A O 1
ATOM 705 N N . HIS A 1 85 ? -9.536 -2.897 14.568 1.00 78.88 85 HIS A N 1
ATOM 706 C CA . HIS A 1 85 ? -9.755 -4.181 15.241 1.00 78.88 85 HIS A CA 1
ATOM 707 C C . HIS A 1 85 ? -9.922 -4.053 16.769 1.00 78.88 85 HIS A C 1
ATOM 709 O O . HIS A 1 85 ? -10.552 -4.904 17.387 1.00 78.88 85 HIS A O 1
ATOM 715 N N . ARG A 1 86 ? -9.400 -2.992 17.401 1.00 73.50 86 ARG A N 1
ATOM 716 C CA . ARG A 1 86 ? -9.634 -2.729 18.837 1.00 73.50 86 ARG A CA 1
ATOM 717 C C . ARG A 1 86 ? -11.039 -2.207 19.128 1.00 73.50 86 ARG A C 1
ATOM 719 O O . ARG A 1 86 ? -11.481 -2.292 20.266 1.00 73.50 86 ARG A O 1
ATOM 726 N N . PHE A 1 87 ? -11.698 -1.634 18.123 1.00 70.69 87 PHE A N 1
ATOM 727 C CA . PHE A 1 87 ? -13.051 -1.089 18.228 1.00 70.69 87 PHE A CA 1
ATOM 728 C C . PHE A 1 87 ? -14.116 -2.030 17.669 1.00 70.69 87 PHE A C 1
ATOM 730 O O . PHE A 1 87 ? -15.303 -1.723 17.783 1.00 70.69 87 PHE A O 1
ATOM 737 N N . PHE A 1 88 ? -13.719 -3.163 17.076 1.00 66.12 88 PHE A N 1
ATOM 738 C CA . PHE A 1 88 ? -14.674 -4.220 16.782 1.00 66.12 88 PHE A CA 1
ATOM 739 C C . PHE A 1 88 ? -15.319 -4.668 18.100 1.00 66.12 88 PHE A C 1
ATOM 741 O O . PHE A 1 88 ? -14.604 -4.867 19.087 1.00 66.12 88 PHE A O 1
ATOM 748 N N . PRO A 1 89 ? -16.657 -4.768 18.149 1.00 66.44 89 PRO A N 1
ATOM 749 C CA . PRO A 1 89 ? -17.353 -5.205 19.346 1.00 66.44 89 PRO A CA 1
ATOM 750 C C . PRO A 1 89 ? -16.816 -6.575 19.756 1.00 66.44 89 PRO A C 1
ATOM 752 O O . PRO A 1 89 ? -16.615 -7.440 18.906 1.00 66.44 89 PRO A O 1
ATOM 755 N N . PHE A 1 90 ? -16.558 -6.751 21.053 1.00 64.50 90 PHE A N 1
ATOM 756 C CA . PHE A 1 90 ? -16.206 -8.050 21.614 1.00 64.50 90 PHE A CA 1
ATOM 757 C C . PHE A 1 90 ? -17.281 -9.059 21.186 1.00 64.50 90 PHE A C 1
ATOM 759 O O . PHE A 1 90 ? -18.435 -8.926 21.590 1.00 64.50 90 PHE A O 1
ATOM 766 N N . GLU A 1 91 ? -16.916 -10.018 20.329 1.00 64.44 91 GLU A N 1
ATOM 767 C CA . GLU A 1 91 ? -17.848 -11.043 19.832 1.00 64.44 91 GLU A CA 1
ATOM 768 C C . GLU A 1 91 ? -18.356 -11.935 20.974 1.00 64.44 91 GLU A C 1
ATOM 770 O O . GLU A 1 91 ? -19.456 -12.477 20.896 1.00 64.44 91 GLU A O 1
ATOM 775 N N . GLU A 1 92 ? -17.599 -12.013 22.073 1.00 65.06 92 GLU A N 1
ATOM 776 C CA . GLU A 1 92 ? -17.963 -12.746 23.278 1.00 65.06 92 GLU A CA 1
ATOM 777 C C . GLU A 1 92 ? -17.714 -11.912 24.538 1.00 65.06 92 GLU A C 1
ATOM 779 O O . GLU A 1 92 ? -16.678 -11.263 24.706 1.00 65.06 92 GLU A O 1
ATOM 784 N N . VAL A 1 93 ? -18.679 -11.953 25.457 1.00 68.56 93 VAL A N 1
ATOM 785 C CA . VAL A 1 93 ? -18.527 -11.387 26.799 1.00 68.56 93 VAL A CA 1
ATOM 786 C C . VAL A 1 93 ? -17.664 -12.346 27.617 1.00 68.56 93 VAL A C 1
ATOM 788 O O . VAL A 1 93 ? -18.084 -13.471 27.889 1.00 68.56 93 VAL A O 1
ATOM 791 N N . THR A 1 94 ? -16.467 -11.916 28.028 1.00 77.31 94 THR A N 1
ATOM 792 C CA . THR A 1 94 ? -15.604 -12.761 28.868 1.00 77.31 94 THR A CA 1
ATOM 793 C C . THR A 1 94 ? -16.145 -12.866 30.294 1.00 77.31 94 THR A C 1
ATOM 795 O O . THR A 1 94 ? -16.905 -12.016 30.768 1.00 77.31 94 THR A O 1
ATOM 798 N N . ASN A 1 95 ? -15.731 -13.907 31.017 1.00 76.31 95 ASN A N 1
ATOM 799 C CA . ASN A 1 95 ? -16.153 -14.107 32.401 1.00 76.31 95 ASN A CA 1
ATOM 800 C C . ASN A 1 95 ? -15.677 -12.960 33.314 1.00 76.31 95 ASN A C 1
ATOM 802 O O . ASN A 1 95 ? -16.416 -12.506 34.186 1.00 76.31 95 ASN A O 1
ATOM 806 N N . GLU A 1 96 ? -14.485 -12.404 33.069 1.00 76.38 96 GLU A N 1
ATOM 807 C CA . GLU A 1 96 ? -14.023 -11.213 33.787 1.00 76.38 96 GLU A CA 1
ATOM 808 C C . GLU A 1 96 ? -14.950 -10.016 33.542 1.00 76.38 96 GLU A C 1
ATOM 810 O O . GLU A 1 96 ? -15.306 -9.313 34.488 1.00 76.38 96 GLU A O 1
ATOM 815 N N . MET A 1 97 ? -15.404 -9.803 32.301 1.00 74.19 97 MET A N 1
ATOM 816 C CA . MET A 1 97 ? -16.360 -8.736 31.982 1.00 74.19 97 MET A CA 1
ATOM 817 C C . MET A 1 97 ? -17.703 -8.946 32.691 1.00 74.19 97 MET A C 1
ATOM 819 O O . MET A 1 97 ? -18.272 -7.983 33.207 1.00 74.19 97 MET A O 1
ATOM 823 N N . LEU A 1 98 ? -18.187 -10.189 32.789 1.00 76.88 98 LEU A N 1
ATOM 824 C CA . LEU A 1 98 ? -19.392 -10.517 33.560 1.00 76.88 98 LEU A CA 1
ATOM 825 C C . LEU A 1 98 ? -19.223 -10.189 35.046 1.00 76.88 98 LEU A C 1
ATOM 827 O O . LEU A 1 98 ? -20.128 -9.607 35.642 1.00 76.88 98 LEU A O 1
ATOM 831 N N . HIS A 1 99 ? -18.065 -10.487 35.640 1.00 79.69 99 HIS A N 1
ATOM 832 C CA . HIS A 1 99 ? -17.773 -10.124 37.029 1.00 79.69 99 HIS A CA 1
ATOM 833 C C . HIS A 1 99 ? -17.761 -8.608 37.266 1.00 79.69 99 HIS A C 1
ATOM 835 O O . HIS A 1 99 ? -18.157 -8.154 38.342 1.00 79.69 99 HIS A O 1
ATOM 841 N N . TYR A 1 100 ? -17.350 -7.820 36.271 1.00 77.19 100 TYR A N 1
ATOM 842 C CA . TYR A 1 100 ? -17.454 -6.362 36.328 1.00 77.19 100 TYR A CA 1
ATOM 843 C C . TYR A 1 100 ? -18.889 -5.859 36.137 1.00 77.19 100 TYR A C 1
ATOM 845 O O . TYR A 1 100 ? -19.280 -4.884 36.775 1.00 77.19 100 TYR A O 1
ATOM 853 N N . LEU A 1 101 ? -19.684 -6.508 35.286 1.00 79.19 101 LEU A N 1
ATOM 854 C CA . LEU A 1 101 ? -21.060 -6.101 34.996 1.00 79.19 101 LEU A CA 1
ATOM 855 C C . LEU A 1 101 ? -22.032 -6.458 36.124 1.00 79.19 101 LEU A C 1
ATOM 857 O O . LEU A 1 101 ? -22.962 -5.695 36.392 1.00 79.19 101 LEU A O 1
ATOM 861 N N . VAL A 1 102 ? -21.835 -7.597 36.788 1.00 84.12 102 VAL A N 1
ATOM 862 C CA . VAL A 1 102 ? -22.718 -8.084 37.851 1.00 84.12 102 VAL A CA 1
ATOM 863 C C . VAL A 1 102 ? -22.353 -7.435 39.189 1.00 84.12 102 VAL A C 1
ATOM 865 O O . VAL A 1 102 ? -21.212 -7.453 39.652 1.00 84.12 102 VAL A O 1
ATOM 868 N N . GLU A 1 103 ? -23.348 -6.835 39.832 1.00 82.19 103 GLU A N 1
ATOM 869 C CA . GLU A 1 103 ? -23.237 -6.288 41.183 1.00 82.19 103 GLU A CA 1
ATOM 870 C C . GLU A 1 103 ? -23.497 -7.375 42.222 1.00 82.19 103 GLU A C 1
ATOM 872 O O . GLU A 1 103 ? -22.717 -7.563 43.155 1.00 82.19 103 GLU A O 1
ATOM 877 N N . ARG A 1 104 ? -24.608 -8.098 42.055 1.00 84.62 104 ARG A N 1
ATOM 878 C CA . ARG A 1 104 ? -25.071 -9.109 43.001 1.00 84.62 104 ARG A CA 1
ATOM 879 C C . ARG A 1 104 ? -26.049 -10.071 42.336 1.00 84.62 104 ARG A C 1
ATOM 881 O O . ARG A 1 104 ? -26.819 -9.679 41.463 1.00 84.62 104 ARG A O 1
ATOM 888 N N . ILE A 1 105 ? -26.051 -11.316 42.803 1.00 85.88 105 ILE A N 1
ATOM 889 C CA . ILE A 1 105 ? -27.041 -12.332 42.438 1.00 85.88 105 ILE A CA 1
ATOM 890 C C . ILE A 1 105 ? -27.869 -12.640 43.686 1.00 85.88 105 ILE A C 1
ATOM 892 O O . ILE A 1 105 ? -27.318 -13.008 44.722 1.00 85.88 105 ILE A O 1
ATOM 896 N N . ASP A 1 106 ? -29.183 -12.460 43.593 1.00 88.94 106 ASP A N 1
ATOM 897 C CA . ASP A 1 106 ? -30.144 -12.845 44.628 1.00 88.94 106 ASP A CA 1
ATOM 898 C C . ASP A 1 106 ? -30.907 -14.096 44.174 1.00 88.94 106 ASP A C 1
ATOM 900 O O . ASP A 1 106 ? -31.133 -14.283 42.983 1.00 88.94 106 ASP A O 1
ATOM 904 N N . VAL A 1 107 ? -31.336 -14.952 45.101 1.00 87.12 107 VAL A N 1
ATOM 905 C CA . VAL A 1 107 ? -32.128 -16.151 44.778 1.00 87.12 107 VAL A CA 1
ATOM 906 C C . VAL A 1 107 ? -33.514 -16.009 45.394 1.00 87.12 107 VAL A C 1
ATOM 908 O O . VAL A 1 107 ? -33.654 -15.751 46.591 1.00 87.12 107 VAL A O 1
ATOM 911 N N . LYS A 1 108 ? -34.553 -16.138 44.566 1.00 90.62 108 LYS A N 1
ATOM 912 C CA . LYS A 1 108 ? -35.949 -16.126 45.011 1.00 90.62 108 LYS A CA 1
ATOM 913 C C . LYS A 1 108 ? -36.281 -17.396 45.796 1.00 90.62 108 LYS A C 1
ATOM 915 O O . LYS A 1 108 ? -35.606 -18.415 45.695 1.00 90.62 108 LYS A O 1
ATOM 920 N N . LYS A 1 109 ? -37.390 -17.359 46.540 1.00 89.56 109 LYS A N 1
ATOM 921 C CA . LYS A 1 109 ? -37.907 -18.521 47.289 1.00 89.56 109 LYS A CA 1
ATOM 922 C C . LYS A 1 109 ? -38.234 -19.732 46.401 1.00 89.56 109 LYS A C 1
ATOM 924 O O . LYS A 1 109 ? -38.266 -20.844 46.908 1.00 89.56 109 LYS A O 1
ATOM 929 N N . ASP A 1 110 ? -38.474 -19.512 45.111 1.00 89.38 110 ASP A N 1
ATOM 930 C CA . ASP A 1 110 ? -38.720 -20.547 44.098 1.00 89.38 110 ASP A CA 1
ATOM 931 C C . ASP A 1 110 ? -37.426 -21.106 43.467 1.00 89.38 110 ASP A C 1
ATOM 933 O O . ASP A 1 110 ? -37.488 -21.940 42.570 1.00 89.38 110 ASP A O 1
ATOM 937 N N . GLY A 1 111 ? -36.252 -20.658 43.928 1.00 88.69 111 GLY A N 1
ATOM 938 C CA . GLY A 1 111 ? -34.950 -21.057 43.393 1.00 88.69 111 GLY A CA 1
ATOM 939 C C . GLY A 1 111 ? -34.491 -20.259 42.170 1.00 88.69 111 GLY A C 1
ATOM 940 O O . GLY A 1 111 ? -33.378 -20.472 41.695 1.00 88.69 111 GLY A O 1
ATOM 941 N N . THR A 1 112 ? -35.289 -19.314 41.667 1.00 89.50 112 THR A N 1
ATOM 942 C CA . THR A 1 112 ? -34.926 -18.525 40.482 1.00 89.50 112 THR A CA 1
ATOM 943 C C . THR A 1 112 ? -33.879 -17.458 40.831 1.00 89.50 112 THR A C 1
ATOM 945 O O . THR A 1 112 ? -34.114 -16.657 41.746 1.00 89.50 112 THR A O 1
ATOM 948 N N . PRO A 1 113 ? -32.749 -17.372 40.104 1.00 88.88 113 PRO A N 1
ATOM 949 C CA . PRO A 1 113 ? -31.763 -16.317 40.304 1.00 88.88 113 PRO A CA 1
ATOM 950 C C . PRO A 1 113 ? -32.233 -14.981 39.704 1.00 88.88 113 PRO A C 1
ATOM 952 O O . PRO A 1 113 ? -32.812 -14.925 38.620 1.00 88.88 113 PRO A O 1
ATOM 955 N N . ILE A 1 114 ? -31.947 -13.887 40.402 1.00 88.06 114 ILE A N 1
ATOM 956 C CA . ILE A 1 114 ? -32.106 -12.505 39.948 1.00 88.06 114 ILE A CA 1
ATOM 957 C C . ILE A 1 114 ? -30.715 -11.882 39.890 1.00 88.06 114 ILE A C 1
ATOM 959 O O . ILE A 1 114 ? -30.046 -11.755 40.915 1.00 88.06 114 ILE A O 1
ATOM 963 N N . ILE A 1 115 ? -30.296 -11.462 38.700 1.00 86.06 115 ILE A N 1
ATOM 964 C CA . ILE A 1 115 ? -29.005 -10.805 38.486 1.00 86.06 115 ILE A CA 1
ATOM 965 C C . ILE A 1 115 ? -29.214 -9.289 38.534 1.00 86.06 115 ILE A C 1
ATOM 967 O O . ILE A 1 115 ? -30.013 -8.746 37.771 1.00 86.06 115 ILE A O 1
ATOM 971 N N . LYS A 1 116 ? -28.498 -8.605 39.430 1.00 83.88 116 LYS A N 1
ATOM 972 C CA . LYS A 1 116 ? -28.418 -7.140 39.489 1.00 83.88 116 LYS A CA 1
ATOM 973 C C . LYS A 1 116 ? -27.126 -6.683 38.825 1.00 83.88 116 LYS A C 1
ATOM 975 O O . LYS A 1 116 ? -26.050 -7.159 39.189 1.00 83.88 116 LYS A O 1
ATOM 980 N N . TYR A 1 117 ? -27.234 -5.769 37.866 1.00 85.25 117 TYR A N 1
ATOM 981 C CA . TYR A 1 117 ? -26.102 -5.236 37.108 1.00 85.25 117 TYR A CA 1
ATOM 982 C C . TYR A 1 117 ? -25.669 -3.870 37.653 1.00 85.25 117 TYR A C 1
ATOM 984 O O . TYR A 1 117 ? -26.518 -3.029 37.937 1.00 85.25 117 TYR A O 1
ATOM 992 N N . ARG A 1 118 ? -24.353 -3.630 37.740 1.00 78.81 118 ARG A N 1
ATOM 993 C CA . ARG A 1 118 ? -23.762 -2.375 38.254 1.00 78.81 118 ARG A CA 1
ATOM 994 C C . ARG A 1 118 ? -24.078 -1.169 37.377 1.00 78.81 118 ARG A C 1
ATOM 996 O O . ARG A 1 118 ? -24.228 -0.052 37.862 1.00 78.81 118 ARG A O 1
ATOM 1003 N N . HIS A 1 119 ? -24.144 -1.393 36.070 1.00 73.00 119 HIS A N 1
ATOM 1004 C CA . HIS A 1 119 ? -24.513 -0.385 35.087 1.00 73.00 119 HIS A CA 1
ATOM 1005 C C . HIS A 1 119 ? -25.909 -0.721 34.587 1.00 73.00 119 HIS A C 1
ATOM 1007 O O . HIS A 1 119 ? -26.096 -1.318 33.531 1.00 73.00 119 HIS A O 1
ATOM 1013 N N . SER A 1 120 ? -26.905 -0.378 35.398 1.00 58.56 120 SER A N 1
ATOM 1014 C CA . SER A 1 120 ? -28.287 -0.341 34.944 1.00 58.56 120 SER A CA 1
ATOM 1015 C C . SER A 1 120 ? -28.391 0.763 33.889 1.00 58.56 120 SER A C 1
ATOM 1017 O O . SER A 1 120 ? -28.566 1.936 34.220 1.00 58.56 120 SER A O 1
ATOM 1019 N N . ILE A 1 121 ? -28.290 0.390 32.614 1.00 53.94 121 ILE A N 1
ATOM 1020 C CA . ILE A 1 121 ? -28.738 1.231 31.503 1.00 53.94 121 ILE A CA 1
ATOM 1021 C C . ILE A 1 121 ? -30.270 1.140 31.473 1.00 53.94 121 ILE A C 1
ATOM 1023 O O . ILE A 1 121 ? -30.872 0.586 30.558 1.00 53.94 121 ILE A O 1
ATOM 1027 N N . LEU A 1 122 ? -30.916 1.615 32.539 1.00 47.88 122 LEU A N 1
ATOM 1028 C CA . LEU A 1 122 ? -32.323 1.969 32.482 1.00 47.88 122 LEU A CA 1
ATOM 1029 C C . LEU A 1 122 ? -32.370 3.281 31.701 1.00 47.88 122 LEU A C 1
ATOM 1031 O O . LEU A 1 122 ? -32.202 4.362 32.261 1.00 47.88 122 LEU A O 1
ATOM 1035 N N . PHE A 1 123 ? -32.536 3.164 30.384 1.00 44.50 123 PHE A N 1
ATOM 1036 C CA . PHE A 1 123 ? -33.231 4.200 29.638 1.00 44.50 123 PHE A CA 1
ATOM 1037 C 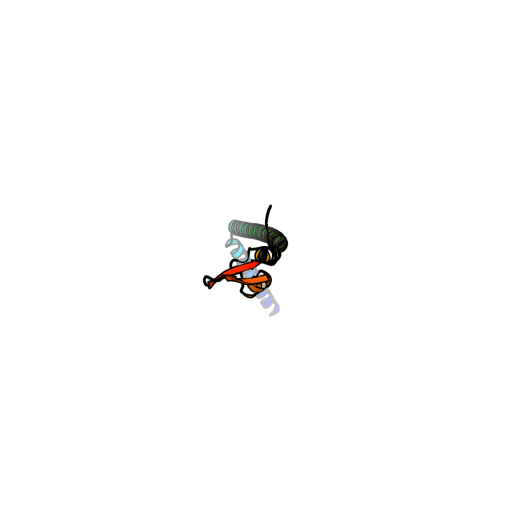C . PHE A 1 123 ? -34.631 4.298 30.258 1.00 44.50 123 PHE A C 1
ATOM 1039 O O . PHE A 1 123 ? -35.440 3.384 30.097 1.00 44.50 123 PHE A O 1
ATOM 1046 N N . ASN A 1 124 ? -34.856 5.352 31.044 1.00 36.56 124 ASN A N 1
ATOM 1047 C CA . ASN A 1 124 ? -36.199 5.884 31.263 1.00 36.56 124 ASN A CA 1
ATOM 1048 C C . ASN A 1 124 ? -36.680 6.562 29.980 1.00 36.56 124 ASN A C 1
ATOM 1050 O O . ASN A 1 124 ? -35.832 7.206 29.317 1.00 36.56 124 ASN A O 1
#

Secondary structure (DSSP, 8-state):
-HHHHHHHHHHHHHHHHHHHHHHHHHHS-HHHHHHHHHHHHHHHHHHHHHHHHHHHHHHHHHHHHHHHTT--HHHHHHHHHHHHHHHS--SS--HHHHHHHEEEEEE-TTS-EEEEESS--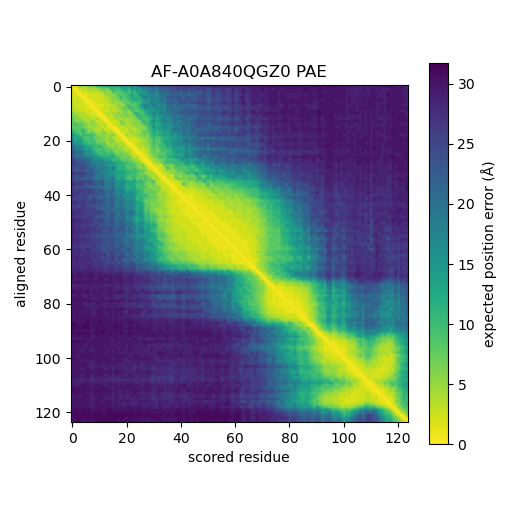---

Foldseek 3Di:
DVVVVVVVVVVVVVVVVVVVVVVVCVVQDPVNVVVVVVVVVVVVVVVVVVVVVVVVVVVVVVVVVVVVVPPPCVVVVVVVVVVVVVVPPDPDQDPVNVVQQFPDWDADPVRDIDTDGPDPPPPD

pLDDT: mean 74.4, std 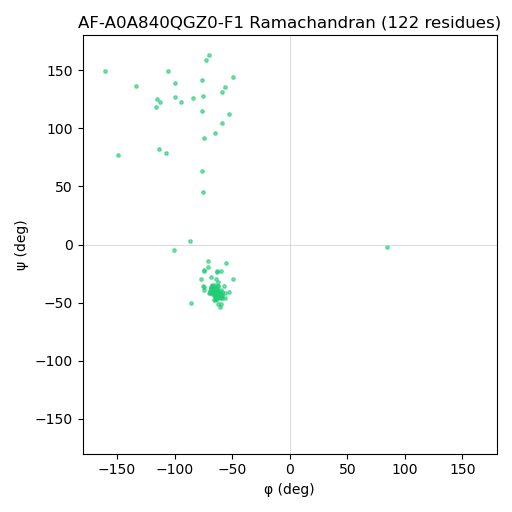14.92, range [36.56, 97.31]

Nearest PDB structures (foldseek):
  6t5a-assembly1_F  TM=6.644E-01  e=2.940E+00  Human alphaherpesvirus 1

Radius of gyration: 49.45 Å; Cα contacts (8 Å, |Δi|>4): 30; chains: 1; bounding box: 117×29×106 Å

Solvent-accessible surface area (backbone atoms only — not comparable to full-atom values): 7295 Å² total; per-residue (Å²): 114,69,68,60,54,52,50,50,52,51,50,50,52,50,52,50,51,51,51,50,50,54,47,51,54,64,74,50,44,72,66,58,58,52,53,51,49,54,50,51,55,51,51,51,52,53,48,54,54,50,51,51,50,51,52,53,50,51,51,53,50,51,53,53,51,56,59,64,67,72,61,71,52,68,61,57,51,51,52,51,52,56,54,53,60,72,70,51,76,75,90,63,86,49,71,70,55,48,61,66,41,44,66,48,75,47,70,46,97,86,69,53,77,45,80,40,52,66,74,71,83,70,80,125

Organism: NCBI:txid1095777

Mean predicted aligned error: 19.62 Å